Protein AF-A0A8T3A7R9-F1 (afdb_monomer)

Secondary structure (DSSP, 8-state):
--------------------PPPHHHHHHHHHHHHH--S-B-TT-HHHHHHHHHHHHHHTT-HHHHHS-SPPPPSEEE-TTS-EEE-HHHHHHHHHHHHHHHHHHTTB-TTTHHHHTT--SGGG-

Mean predicted aligned error: 11.5 Å

pLDDT: mean 77.42, std 15.59, range [36.81, 91.25]

Organism: Dendrobium nobile (NCBI:txid94219)

Structure (mmCIF, N/CA/C/O backbone):
data_AF-A0A8T3A7R9-F1
#
_entry.id   AF-A0A8T3A7R9-F1
#
loop_
_atom_site.group_PDB
_atom_site.id
_atom_site.type_symbol
_atom_site.label_atom_id
_atom_site.label_alt_id
_atom_site.label_comp_id
_atom_site.label_asym_id
_atom_site.label_entity_id
_atom_site.label_seq_id
_atom_site.pdbx_PDB_ins_code
_atom_site.Cartn_x
_atom_site.Cartn_y
_atom_site.Cartn_z
_atom_site.occupancy
_atom_site.B_iso_or_equiv
_atom_site.auth_seq_id
_atom_site.auth_comp_id
_atom_site.auth_asym_id
_atom_site.auth_atom_id
_atom_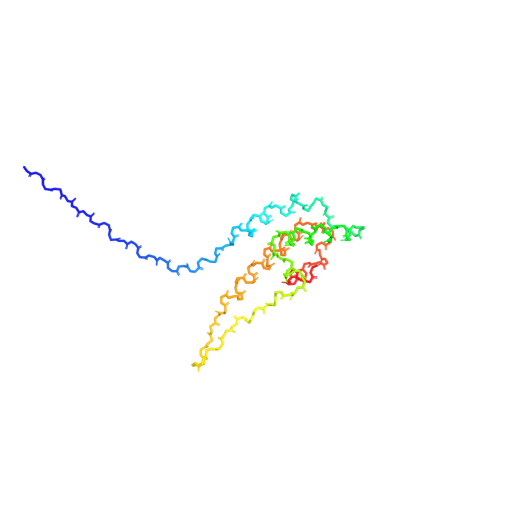site.pdbx_PDB_model_num
ATOM 1 N N . MET A 1 1 ? 40.798 52.167 -19.015 1.00 39.50 1 MET A N 1
ATOM 2 C CA . MET A 1 1 ? 40.038 51.074 -19.658 1.00 39.50 1 MET A CA 1
ATOM 3 C C . MET A 1 1 ? 40.257 49.827 -18.818 1.00 39.50 1 MET A C 1
ATOM 5 O O . MET A 1 1 ? 41.385 49.367 -18.748 1.00 39.50 1 MET A O 1
ATOM 9 N N . ALA A 1 2 ? 39.238 49.376 -18.085 1.00 36.81 2 ALA A N 1
ATOM 10 C CA . ALA A 1 2 ? 39.313 48.203 -17.214 1.00 36.81 2 ALA A CA 1
ATOM 11 C C . ALA A 1 2 ? 38.680 47.011 -17.944 1.00 36.81 2 ALA A C 1
ATOM 13 O O . ALA A 1 2 ? 37.518 47.089 -18.335 1.00 36.81 2 ALA A O 1
ATOM 14 N N . THR A 1 3 ? 39.443 45.946 -18.186 1.00 45.34 3 THR A N 1
ATOM 15 C CA . THR A 1 3 ? 38.950 44.722 -18.833 1.00 45.34 3 THR A CA 1
ATOM 16 C C . THR A 1 3 ? 38.518 43.722 -17.770 1.00 45.34 3 THR A C 1
ATOM 18 O O . THR A 1 3 ? 39.345 43.181 -17.037 1.00 45.34 3 THR A O 1
ATOM 21 N N . SER A 1 4 ? 37.207 43.511 -17.686 1.00 39.28 4 SER A N 1
ATOM 22 C CA . SER A 1 4 ? 36.545 42.561 -16.797 1.00 39.28 4 SER A CA 1
ATOM 23 C C . SER A 1 4 ? 36.919 41.114 -17.120 1.00 39.28 4 SER A C 1
ATOM 25 O O . SER A 1 4 ? 36.828 40.674 -18.266 1.00 39.28 4 SER A O 1
ATOM 27 N N . ALA A 1 5 ? 37.283 40.359 -16.084 1.00 46.47 5 ALA A N 1
ATOM 28 C CA . ALA A 1 5 ? 37.384 38.909 -16.131 1.00 46.47 5 ALA A CA 1
ATOM 29 C C . ALA A 1 5 ? 35.981 38.299 -16.292 1.00 46.47 5 ALA A C 1
ATOM 31 O O . ALA A 1 5 ? 35.099 38.540 -15.470 1.00 46.47 5 ALA A O 1
ATOM 32 N N . THR A 1 6 ? 35.775 37.509 -17.347 1.00 41.34 6 THR A N 1
ATOM 33 C CA . THR A 1 6 ? 34.588 36.657 -17.503 1.00 41.34 6 THR A CA 1
ATOM 34 C C . THR A 1 6 ? 35.009 35.226 -17.209 1.00 41.34 6 THR A C 1
ATOM 36 O O . THR A 1 6 ? 35.588 34.548 -18.052 1.00 41.34 6 THR A O 1
ATOM 39 N N . SER A 1 7 ? 34.766 34.781 -15.980 1.00 44.00 7 SER A N 1
ATOM 40 C CA . SER A 1 7 ? 34.822 33.371 -15.613 1.00 44.00 7 SER A CA 1
ATOM 41 C C . SER A 1 7 ? 33.490 32.719 -15.979 1.00 44.00 7 SER A C 1
ATOM 43 O O . SER A 1 7 ? 32.472 32.982 -15.338 1.00 44.00 7 SER A O 1
ATOM 45 N N . SER A 1 8 ? 33.488 31.875 -17.007 1.00 48.66 8 SER A N 1
ATOM 46 C CA . SER A 1 8 ? 32.372 30.974 -17.300 1.00 48.66 8 SER A CA 1
ATOM 47 C C . SER A 1 8 ? 32.295 29.889 -16.220 1.00 48.66 8 SER A C 1
ATOM 49 O O . SER A 1 8 ? 33.294 29.196 -16.017 1.00 48.66 8 SER A O 1
ATOM 51 N N . PRO A 1 9 ? 31.156 29.668 -15.542 1.00 46.88 9 PRO A N 1
ATOM 52 C CA . PRO A 1 9 ? 30.967 28.440 -14.794 1.00 46.88 9 PRO A CA 1
ATOM 53 C C . PRO A 1 9 ? 30.564 27.348 -15.788 1.00 46.88 9 PRO A C 1
ATOM 55 O O . PRO A 1 9 ? 29.468 27.360 -16.350 1.00 46.88 9 PRO A O 1
ATOM 58 N N . SER A 1 10 ? 31.485 26.421 -16.039 1.00 43.41 10 SER A N 1
ATOM 59 C CA . SER A 1 10 ? 31.209 25.171 -16.739 1.00 43.41 10 SER A CA 1
ATOM 60 C C . SER A 1 10 ? 30.057 24.457 -16.038 1.00 43.41 10 SER A C 1
ATOM 62 O O . SER A 1 10 ? 30.122 24.191 -14.837 1.00 43.41 10 SER A O 1
ATOM 64 N N . GLY A 1 11 ? 28.990 24.194 -16.794 1.00 44.22 11 GLY A N 1
ATOM 65 C CA . GLY A 1 11 ? 27.801 23.507 -16.316 1.00 44.22 11 GLY A CA 1
ATOM 66 C C . GLY A 1 11 ? 28.161 22.186 -15.647 1.00 44.22 11 GLY A C 1
ATOM 67 O O . GLY A 1 11 ? 28.821 21.333 -16.239 1.00 44.22 11 GLY A O 1
ATOM 68 N N . VAL A 1 12 ? 27.713 22.035 -14.404 1.00 43.47 12 VAL A N 1
ATOM 69 C CA . VAL A 1 12 ? 27.698 20.763 -13.689 1.00 43.47 12 VAL A CA 1
ATOM 70 C C . VAL A 1 12 ? 26.788 19.818 -14.471 1.00 43.47 12 VAL A C 1
ATOM 72 O O . VAL A 1 12 ? 25.563 19.958 -14.484 1.00 43.47 12 VAL A O 1
ATOM 75 N N . SER A 1 13 ? 27.403 18.884 -15.189 1.00 40.94 13 SER A N 1
ATOM 76 C CA . SER A 1 13 ? 26.710 17.798 -15.866 1.00 40.94 13 SER A CA 1
ATOM 77 C C . SER A 1 13 ? 26.113 16.858 -14.827 1.00 40.94 13 SER A C 1
ATOM 79 O O . SER A 1 13 ? 26.830 16.091 -14.198 1.00 40.94 13 SER A O 1
ATOM 81 N N . ARG A 1 14 ? 24.789 16.974 -14.675 1.00 43.28 14 ARG A N 1
ATOM 82 C CA . ARG A 1 14 ? 23.809 15.936 -14.316 1.00 43.28 14 ARG A CA 1
ATOM 83 C C . ARG A 1 14 ? 24.400 14.680 -13.666 1.00 43.28 14 ARG A C 1
ATOM 85 O O . ARG A 1 14 ? 24.752 13.724 -14.357 1.00 43.28 14 ARG A O 1
ATOM 92 N N . ASP A 1 15 ? 24.356 14.652 -12.338 1.00 38.94 15 ASP A N 1
ATOM 93 C CA . ASP A 1 15 ? 24.319 13.400 -11.592 1.00 38.94 15 ASP A CA 1
ATOM 94 C C . ASP A 1 15 ? 23.155 12.556 -12.111 1.00 38.94 15 ASP A C 1
ATOM 96 O O . ASP A 1 15 ? 21.982 12.910 -11.985 1.00 38.94 15 ASP A O 1
ATOM 100 N N . THR A 1 16 ? 23.487 11.418 -12.713 1.00 43.78 16 THR A N 1
ATOM 101 C CA . THR A 1 16 ? 22.522 10.376 -13.070 1.00 43.78 16 THR A CA 1
ATOM 102 C C . THR A 1 16 ? 22.291 9.511 -11.833 1.00 43.78 16 THR A C 1
ATOM 104 O O . THR A 1 16 ? 22.477 8.298 -11.854 1.00 43.78 16 THR A O 1
ATOM 107 N N . SER A 1 17 ? 21.927 10.142 -10.714 1.00 45.66 17 SER A N 1
ATOM 108 C CA . SER A 1 17 ? 21.322 9.407 -9.615 1.00 45.66 17 SER A CA 1
ATOM 109 C C . SER A 1 17 ? 19.939 9.026 -10.113 1.00 45.66 17 SER A C 1
ATOM 111 O O . SER A 1 17 ? 19.107 9.892 -10.384 1.00 45.66 17 SER A O 1
ATOM 113 N N . SER A 1 18 ? 19.704 7.731 -10.307 1.00 44.97 18 SER A N 1
ATOM 114 C CA . SER A 1 18 ? 18.346 7.206 -10.411 1.00 44.97 18 SER A CA 1
ATOM 115 C C . SER A 1 18 ? 17.694 7.398 -9.043 1.00 44.97 18 SER A C 1
ATOM 117 O O . SER A 1 18 ? 17.543 6.448 -8.280 1.00 44.97 18 SER A O 1
ATOM 119 N N . GLU A 1 19 ? 17.395 8.648 -8.681 1.00 52.25 19 GLU A N 1
ATOM 120 C CA . GLU A 1 19 ? 16.618 8.956 -7.499 1.00 52.25 19 GLU A CA 1
ATOM 121 C C . GLU A 1 19 ? 15.252 8.340 -7.742 1.00 52.25 19 GLU A C 1
ATOM 123 O O . GLU A 1 19 ? 14.439 8.825 -8.532 1.00 52.25 19 GLU A O 1
ATOM 128 N N . VAL A 1 20 ? 15.021 7.220 -7.067 1.00 55.00 20 VAL A N 1
ATOM 129 C CA . VAL A 1 20 ? 13.700 6.642 -6.903 1.00 55.00 20 VAL A CA 1
ATOM 130 C C . VAL A 1 20 ? 12.904 7.648 -6.071 1.00 55.00 20 VAL A C 1
ATOM 132 O O . VAL A 1 20 ? 12.831 7.577 -4.846 1.00 55.00 20 VAL A O 1
ATOM 135 N N . CYS A 1 21 ? 12.375 8.670 -6.738 1.00 69.38 21 CYS A N 1
ATOM 136 C CA . CYS A 1 21 ? 11.581 9.700 -6.102 1.00 69.38 21 CYS A CA 1
ATOM 137 C C . CYS A 1 21 ? 10.205 9.107 -5.812 1.00 69.38 21 CYS A C 1
ATOM 139 O O . CYS A 1 21 ? 9.471 8.729 -6.726 1.00 69.38 21 CYS A O 1
ATOM 141 N N . ILE A 1 22 ? 9.867 9.006 -4.525 1.00 75.00 22 ILE A N 1
ATOM 142 C CA . ILE A 1 22 ? 8.539 8.587 -4.072 1.00 75.00 22 ILE A CA 1
ATOM 143 C C . ILE A 1 22 ? 7.497 9.465 -4.793 1.00 75.00 22 ILE A C 1
ATOM 145 O O . ILE A 1 22 ? 7.562 10.696 -4.646 1.00 75.00 22 ILE A O 1
ATOM 149 N N . PRO A 1 23 ? 6.537 8.876 -5.534 1.00 78.62 23 PRO A N 1
ATOM 150 C CA . PRO A 1 23 ? 5.535 9.634 -6.271 1.00 78.62 23 PRO A CA 1
ATOM 151 C C . PRO A 1 23 ? 4.799 10.634 -5.363 1.00 78.62 23 PRO A C 1
ATOM 153 O O . PRO A 1 23 ? 4.420 10.269 -4.244 1.00 78.62 23 PRO A O 1
ATOM 156 N N . PRO A 1 24 ? 4.552 11.883 -5.803 1.00 80.25 24 PRO A N 1
ATOM 157 C CA . PRO A 1 24 ? 3.832 12.879 -5.005 1.00 80.25 24 PRO A CA 1
ATOM 158 C C . PRO A 1 24 ? 2.472 12.380 -4.494 1.00 80.25 24 PRO A C 1
ATOM 160 O O . PRO A 1 24 ? 2.096 12.651 -3.355 1.00 80.25 24 PRO A O 1
ATOM 163 N N . GLN A 1 25 ? 1.774 11.586 -5.308 1.00 81.62 25 GLN A N 1
ATOM 164 C CA . GLN A 1 25 ? 0.496 10.959 -4.976 1.00 81.62 25 GLN A CA 1
ATOM 165 C C . GLN A 1 25 ? 0.633 9.968 -3.815 1.00 81.62 25 GLN A C 1
ATOM 167 O O . GLN A 1 25 ? -0.222 9.922 -2.935 1.00 81.62 25 GLN A O 1
ATOM 172 N N . LEU A 1 26 ? 1.725 9.201 -3.775 1.00 84.62 26 LEU A N 1
ATOM 173 C CA . LEU A 1 26 ? 2.005 8.256 -2.696 1.00 84.62 26 LEU A CA 1
ATOM 174 C C . LEU A 1 26 ? 2.354 8.989 -1.397 1.00 84.62 26 LEU A C 1
ATOM 176 O O . LEU A 1 26 ? 1.858 8.625 -0.334 1.00 84.62 26 LEU A O 1
ATOM 180 N N . LYS A 1 27 ? 3.132 10.077 -1.475 1.00 84.31 27 LYS A N 1
ATOM 181 C CA . LYS A 1 27 ? 3.410 10.934 -0.307 1.00 84.31 27 LYS A CA 1
ATOM 182 C C . LYS A 1 27 ? 2.125 11.519 0.279 1.00 84.31 27 LYS A C 1
ATOM 184 O O . LYS A 1 27 ? 1.931 11.464 1.491 1.00 84.31 27 LYS A O 1
ATOM 189 N N . PHE A 1 28 ? 1.246 12.046 -0.575 1.00 84.38 28 PHE A N 1
ATOM 190 C CA . PHE A 1 28 ? -0.050 12.571 -0.148 1.00 84.38 28 PHE A CA 1
ATOM 191 C C . PHE A 1 28 ? -0.907 11.479 0.497 1.00 84.38 28 PHE A C 1
ATOM 193 O O . PHE A 1 28 ? -1.443 11.686 1.584 1.00 84.38 28 PHE A O 1
ATOM 200 N N . PHE A 1 29 ? -0.988 10.305 -0.129 1.00 85.88 29 PHE A N 1
ATOM 201 C CA . PHE A 1 29 ? -1.710 9.162 0.415 1.00 85.88 29 PHE A CA 1
ATOM 202 C C . PHE A 1 29 ? -1.214 8.789 1.818 1.00 85.88 29 PHE A C 1
ATOM 204 O O . PHE A 1 29 ? -2.010 8.727 2.751 1.00 85.88 29 PHE A O 1
ATOM 211 N N . MET A 1 30 ? 0.099 8.622 2.004 1.00 84.81 30 MET A N 1
ATOM 212 C CA . MET A 1 30 ? 0.675 8.273 3.307 1.00 84.81 30 MET A CA 1
ATOM 213 C C . MET A 1 30 ? 0.405 9.326 4.384 1.00 84.81 30 MET A C 1
ATOM 215 O O . MET A 1 30 ? 0.155 8.975 5.534 1.00 84.81 30 MET A O 1
ATOM 219 N N . ALA A 1 31 ? 0.446 10.613 4.030 1.00 83.31 31 ALA A N 1
ATOM 220 C CA . ALA A 1 31 ? 0.152 11.692 4.971 1.00 83.31 31 ALA A CA 1
ATOM 221 C C . ALA A 1 31 ? -1.327 11.708 5.396 1.00 83.31 31 ALA A C 1
ATOM 223 O O . ALA A 1 31 ? -1.638 12.055 6.534 1.00 83.31 31 ALA A O 1
ATOM 224 N N . ASN A 1 32 ? -2.231 11.307 4.497 1.00 82.69 32 ASN A N 1
ATOM 225 C CA . ASN A 1 32 ? -3.675 11.363 4.717 1.00 82.69 32 ASN A CA 1
ATOM 226 C C . ASN A 1 32 ? -4.293 10.027 5.149 1.00 82.69 32 ASN A C 1
ATOM 228 O O . ASN A 1 32 ? -5.441 10.002 5.577 1.00 82.69 32 ASN A O 1
ATOM 232 N N . VAL A 1 33 ? -3.570 8.906 5.098 1.00 84.12 33 VAL A N 1
ATOM 233 C CA . VAL A 1 33 ? -4.138 7.597 5.464 1.00 84.12 33 VAL A CA 1
ATOM 234 C C . VAL A 1 33 ? -4.675 7.588 6.897 1.00 84.12 33 VAL A C 1
ATO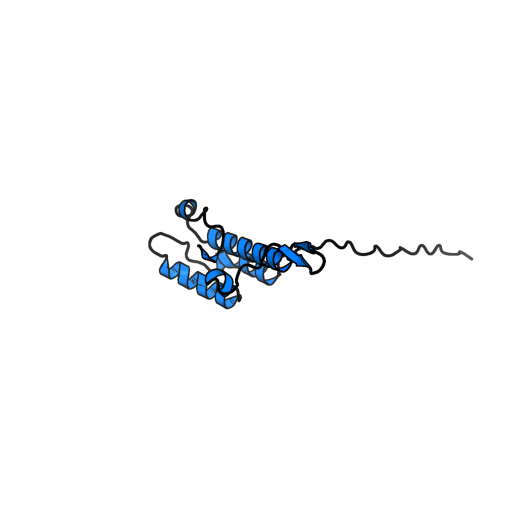M 236 O O . VAL A 1 33 ? -5.781 7.118 7.136 1.00 84.12 33 VAL A O 1
ATOM 239 N N . LYS A 1 34 ? -3.944 8.194 7.841 1.00 75.38 34 LYS A N 1
ATOM 240 C CA . LYS A 1 34 ? -4.342 8.277 9.254 1.00 75.38 34 LYS A CA 1
ATOM 241 C C . LYS A 1 34 ? -5.495 9.245 9.501 1.00 75.38 34 LYS A C 1
ATOM 243 O O . LYS A 1 34 ? -6.193 9.105 10.496 1.00 75.38 34 LYS A O 1
ATOM 248 N N . THR A 1 35 ? -5.664 10.248 8.643 1.00 81.38 35 THR A N 1
ATOM 249 C CA . THR A 1 35 ? -6.764 11.213 8.766 1.00 81.38 35 THR A CA 1
ATOM 250 C C . THR A 1 35 ? -8.041 10.680 8.120 1.00 81.38 35 THR A C 1
ATOM 252 O O . THR A 1 35 ? -9.131 10.966 8.605 1.00 81.38 35 THR A O 1
ATOM 255 N N . MET A 1 36 ? -7.910 9.878 7.060 1.00 80.12 36 MET A N 1
ATOM 256 C CA . MET A 1 36 ? -9.026 9.313 6.299 1.00 80.12 36 MET A CA 1
ATOM 257 C C . MET A 1 36 ? -9.539 7.993 6.885 1.00 80.12 36 MET A C 1
ATOM 259 O O . MET A 1 36 ? -10.747 7.760 6.902 1.00 80.12 36 MET A O 1
ATOM 263 N N . VAL A 1 37 ? -8.647 7.136 7.392 1.00 81.12 37 VAL A N 1
ATOM 264 C CA . VAL A 1 37 ? -9.014 5.917 8.126 1.00 81.12 37 VAL A CA 1
ATOM 265 C C . VAL A 1 37 ? -9.151 6.276 9.602 1.00 81.12 37 VAL A C 1
ATOM 267 O O . VAL A 1 37 ? -8.219 6.150 10.392 1.00 81.12 37 VAL A O 1
ATOM 270 N N . THR A 1 38 ? -10.329 6.782 9.966 1.00 75.88 38 THR A N 1
ATOM 271 C CA . THR A 1 38 ? -10.641 7.215 11.338 1.00 75.88 38 THR A CA 1
ATOM 272 C C . THR A 1 38 ? -10.889 6.044 12.288 1.00 75.88 38 THR A C 1
ATOM 274 O O . THR A 1 38 ? -10.852 6.210 13.507 1.00 75.88 38 THR A O 1
ATOM 277 N N . VAL A 1 39 ? -11.138 4.852 11.740 1.00 76.25 39 VAL A N 1
ATOM 278 C CA . VAL A 1 39 ? -11.361 3.623 12.499 1.00 76.25 39 VAL A CA 1
ATOM 279 C C . VAL A 1 39 ? -10.055 2.846 12.571 1.00 76.25 39 VAL A C 1
ATOM 281 O O . VAL A 1 39 ? -9.580 2.337 11.564 1.00 76.25 39 VAL A O 1
ATOM 284 N N . GLN A 1 40 ? -9.484 2.711 13.765 1.00 82.62 40 GLN A N 1
ATOM 285 C CA . GLN A 1 40 ? -8.355 1.807 13.977 1.00 82.62 40 GLN A CA 1
ATOM 286 C C . GLN A 1 40 ? -8.842 0.351 13.964 1.00 82.62 40 GLN A C 1
ATOM 288 O O . GLN A 1 40 ? -9.855 0.052 14.602 1.00 82.62 40 GLN A O 1
ATOM 293 N N . LEU A 1 41 ? -8.138 -0.555 13.275 1.00 80.56 41 LEU A N 1
ATOM 294 C CA . LEU A 1 41 ? -8.506 -1.974 13.250 1.00 80.56 41 LEU A CA 1
ATOM 295 C C . LEU A 1 41 ? -8.449 -2.560 14.662 1.00 80.56 41 LEU A C 1
ATOM 297 O O . LEU A 1 41 ? -7.407 -2.539 15.311 1.00 80.56 41 LEU A O 1
ATOM 301 N N . THR A 1 42 ? -9.565 -3.129 15.094 1.00 79.12 42 THR A N 1
ATOM 302 C CA . THR A 1 42 ? -9.723 -3.965 16.279 1.00 79.12 42 THR A CA 1
ATOM 303 C C . THR A 1 42 ? -10.402 -5.273 15.870 1.00 79.12 42 THR A C 1
ATOM 305 O O . THR A 1 42 ? -10.953 -5.406 14.776 1.00 79.12 42 THR A O 1
ATOM 308 N N . LYS A 1 43 ? -10.388 -6.263 16.764 1.00 77.94 43 LYS A N 1
ATOM 309 C CA . LYS A 1 43 ? -10.993 -7.584 16.524 1.00 77.94 43 LYS A CA 1
ATOM 310 C C . LYS A 1 43 ? -12.489 -7.529 16.162 1.00 77.94 43 LYS A C 1
ATOM 312 O O . LYS A 1 43 ? -12.976 -8.425 15.483 1.00 77.94 43 LYS A O 1
ATOM 317 N N . ASP A 1 44 ? -13.192 -6.474 16.575 1.00 84.69 44 ASP A N 1
ATOM 318 C CA . ASP A 1 44 ? -14.649 -6.360 16.452 1.00 84.69 44 ASP A CA 1
ATOM 319 C C . ASP A 1 44 ? -15.088 -5.492 15.255 1.00 84.69 44 ASP A C 1
ATOM 321 O O . ASP A 1 44 ? -16.272 -5.443 14.930 1.00 84.69 44 ASP A O 1
ATOM 325 N N . ASN A 1 45 ? -14.161 -4.795 14.580 1.00 85.62 45 ASN A N 1
ATOM 326 C CA . ASN A 1 45 ? -14.498 -3.792 13.558 1.00 85.62 45 ASN A CA 1
ATOM 327 C C . ASN A 1 45 ? -13.856 -4.033 12.179 1.00 85.62 45 ASN A C 1
ATOM 329 O O . ASN A 1 45 ? -13.888 -3.144 11.325 1.00 85.62 45 ASN A O 1
ATOM 333 N N . HIS A 1 46 ? -13.329 -5.238 11.939 1.00 83.62 46 HIS A N 1
ATOM 334 C CA . HIS A 1 46 ? -12.601 -5.585 10.715 1.00 83.62 46 HIS A CA 1
ATOM 335 C C . HIS A 1 46 ? -13.349 -5.224 9.421 1.0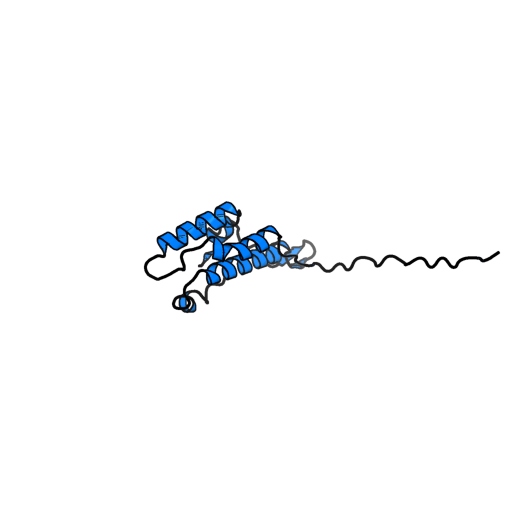0 83.62 46 HIS A C 1
ATOM 337 O O . HIS A 1 46 ? -12.755 -4.654 8.511 1.00 83.62 46 HIS A O 1
ATOM 343 N N . LEU A 1 47 ? -14.660 -5.478 9.337 1.00 86.25 47 LEU A N 1
ATOM 344 C CA . LEU A 1 47 ? -15.446 -5.163 8.135 1.00 86.25 47 LEU A CA 1
ATOM 345 C C . LEU A 1 47 ? -15.546 -3.654 7.863 1.00 86.25 47 LEU A C 1
ATOM 347 O O . LEU A 1 47 ? -15.478 -3.224 6.711 1.00 86.25 47 LEU A O 1
ATOM 351 N N . ILE A 1 48 ? -15.692 -2.849 8.918 1.00 87.56 48 ILE A N 1
ATOM 352 C CA . ILE A 1 48 ? -15.794 -1.389 8.809 1.00 87.56 48 ILE A CA 1
ATOM 353 C C . ILE A 1 48 ? -14.436 -0.815 8.409 1.00 87.56 48 ILE A C 1
ATOM 355 O O . ILE A 1 48 ? -14.358 -0.037 7.458 1.00 87.56 48 ILE A O 1
ATOM 359 N N . TRP A 1 49 ? -13.372 -1.252 9.088 1.00 89.94 49 TRP A N 1
ATOM 360 C CA . TRP A 1 49 ? -11.997 -0.875 8.770 1.00 89.94 49 TRP A CA 1
ATOM 361 C C . TRP A 1 49 ? -11.641 -1.222 7.319 1.00 89.94 49 TRP A C 1
ATOM 363 O O . TRP A 1 49 ? -11.220 -0.349 6.561 1.00 89.94 49 TRP A O 1
ATOM 373 N N . LYS A 1 50 ? -11.920 -2.459 6.889 1.00 86.06 50 LYS A N 1
ATOM 374 C CA . LYS A 1 50 ? -11.646 -2.923 5.523 1.00 86.06 50 LYS A CA 1
ATOM 375 C C . LYS A 1 50 ? -12.407 -2.110 4.475 1.00 86.06 50 LYS A C 1
ATOM 377 O O . LYS A 1 50 ? -11.846 -1.776 3.437 1.00 86.06 50 LYS A O 1
ATOM 382 N N . SER A 1 51 ? -13.663 -1.750 4.745 1.00 88.12 51 SER A N 1
ATOM 383 C CA . SER A 1 51 ? -14.466 -0.912 3.843 1.00 88.12 51 SER A CA 1
ATOM 384 C C . SER A 1 51 ? -13.888 0.501 3.689 1.00 88.12 51 SER A C 1
ATOM 386 O O . SER A 1 51 ? -13.814 1.014 2.571 1.00 88.12 51 SER A O 1
ATOM 388 N N . GLN A 1 52 ? -13.434 1.126 4.783 1.00 88.94 52 GLN A N 1
ATOM 389 C CA . GLN A 1 52 ? -12.770 2.434 4.723 1.00 88.94 52 GLN A CA 1
ATOM 390 C C . GLN A 1 52 ? -11.447 2.361 3.958 1.00 88.94 52 GLN A C 1
ATOM 392 O O . GLN A 1 52 ? -11.188 3.207 3.100 1.00 88.94 52 GLN A O 1
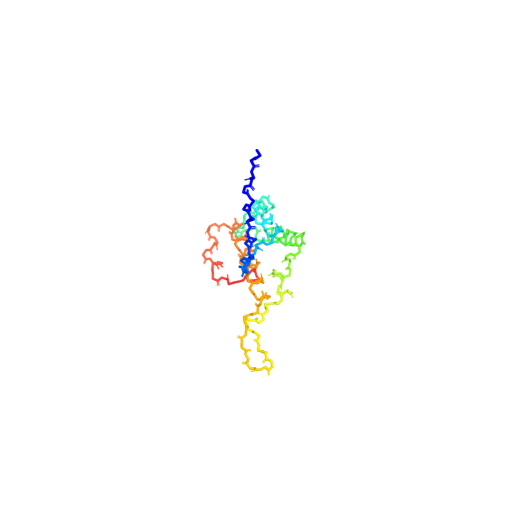ATOM 397 N N . LEU A 1 53 ? -10.649 1.325 4.225 1.00 87.50 53 LEU A N 1
ATOM 398 C CA . LEU A 1 53 ? -9.378 1.102 3.551 1.00 87.50 53 LEU A CA 1
ATOM 399 C C . LEU A 1 53 ? -9.577 0.917 2.043 1.00 87.50 53 LEU A C 1
ATOM 401 O O . LEU A 1 53 ? -8.969 1.632 1.251 1.00 87.50 53 LEU A O 1
ATOM 405 N N . LEU A 1 54 ? -10.500 0.041 1.638 1.00 88.19 54 LEU A N 1
ATOM 406 C CA . LEU A 1 54 ? -10.786 -0.216 0.229 1.00 88.19 54 LEU A CA 1
ATOM 407 C C . LEU A 1 54 ? -11.228 1.059 -0.502 1.00 88.19 54 LEU A C 1
ATOM 409 O O . LEU A 1 54 ? -10.704 1.367 -1.571 1.00 88.19 54 LEU A O 1
ATOM 413 N N . LYS A 1 55 ? -12.136 1.848 0.091 1.00 88.44 55 LYS A N 1
ATOM 414 C CA . LYS A 1 55 ? -12.586 3.127 -0.490 1.00 88.44 55 LYS A CA 1
ATOM 415 C C . LYS A 1 55 ? -11.434 4.111 -0.671 1.00 88.44 55 LYS A C 1
ATOM 417 O O . LYS A 1 55 ? -11.344 4.754 -1.715 1.00 88.44 55 LYS A O 1
ATOM 422 N N . LEU A 1 56 ? -10.552 4.216 0.322 1.00 88.50 56 LEU A N 1
ATOM 423 C CA . LEU A 1 56 ? -9.400 5.110 0.267 1.00 88.50 56 LEU A CA 1
ATOM 424 C C . LEU A 1 56 ? -8.397 4.685 -0.816 1.00 88.50 56 LEU A C 1
ATOM 426 O O . LEU A 1 56 ? -7.916 5.530 -1.570 1.00 88.50 56 LEU A O 1
ATOM 430 N N . PHE A 1 57 ? -8.103 3.389 -0.922 1.00 89.69 57 PHE A N 1
ATOM 431 C CA . PHE A 1 57 ? -7.207 2.852 -1.949 1.00 89.69 57 PHE A CA 1
ATOM 432 C C . PHE A 1 57 ? -7.790 3.013 -3.354 1.00 89.69 57 PHE A C 1
ATOM 434 O O . PHE A 1 57 ? -7.079 3.451 -4.257 1.00 89.69 57 PHE A O 1
ATOM 441 N N . THR A 1 58 ? -9.087 2.748 -3.523 1.00 89.75 58 THR A N 1
ATOM 442 C CA . THR A 1 58 ? -9.807 2.948 -4.792 1.00 89.75 58 THR A CA 1
ATOM 443 C C . THR A 1 58 ? -9.741 4.412 -5.229 1.00 89.75 58 THR A C 1
ATOM 445 O O . THR A 1 58 ? -9.375 4.706 -6.362 1.00 89.75 58 THR A O 1
ATOM 448 N N . ALA A 1 59 ? -9.989 5.355 -4.310 1.00 88.25 59 ALA A N 1
ATOM 449 C CA . ALA A 1 59 ? -9.930 6.790 -4.598 1.00 88.25 59 ALA A CA 1
ATOM 450 C C . ALA A 1 59 ? -8.535 7.282 -5.037 1.00 88.25 59 ALA A C 1
ATOM 452 O O . ALA A 1 59 ? -8.428 8.326 -5.677 1.00 88.25 59 ALA A O 1
ATOM 453 N N . ASN A 1 60 ? -7.474 6.539 -4.704 1.00 87.19 60 ASN A N 1
ATOM 454 C CA . ASN A 1 60 ? -6.088 6.875 -5.034 1.00 87.19 60 ASN A CA 1
ATOM 455 C C . ASN A 1 60 ? -5.469 5.949 -6.100 1.00 87.19 60 ASN A C 1
ATOM 457 O O . ASN A 1 60 ? -4.267 6.030 -6.335 1.00 87.19 60 ASN A O 1
ATOM 461 N N . ASN A 1 61 ? -6.268 5.098 -6.761 1.00 88.25 61 ASN A N 1
ATOM 462 C CA . ASN A 1 61 ? -5.815 4.105 -7.749 1.00 88.25 61 ASN A CA 1
ATOM 463 C C . ASN A 1 61 ? -4.786 3.085 -7.217 1.00 88.25 61 ASN A C 1
ATOM 465 O O . ASN A 1 61 ? -3.964 2.571 -7.973 1.00 88.25 61 ASN A O 1
ATOM 469 N N . TYR A 1 62 ? -4.837 2.761 -5.924 1.00 89.50 62 TYR A N 1
ATOM 470 C CA . TYR A 1 62 ? -3.986 1.735 -5.309 1.00 89.50 62 TYR A CA 1
ATOM 471 C C . TYR A 1 62 ? -4.723 0.423 -5.018 1.00 89.50 62 TYR A C 1
ATOM 473 O O . TYR A 1 62 ? -4.107 -0.514 -4.520 1.00 89.50 62 TYR A O 1
ATOM 481 N N . GLU A 1 63 ? -6.019 0.321 -5.335 1.00 88.06 63 GLU A N 1
ATOM 482 C CA . GLU A 1 63 ? -6.831 -0.887 -5.102 1.00 88.06 63 GLU A CA 1
ATOM 483 C C . GLU A 1 63 ? -6.177 -2.158 -5.660 1.00 88.06 63 GLU A C 1
ATOM 485 O O . GLU A 1 63 ? -6.144 -3.174 -4.973 1.00 88.06 63 GLU A O 1
ATOM 490 N N . GLY A 1 64 ? -5.552 -2.077 -6.837 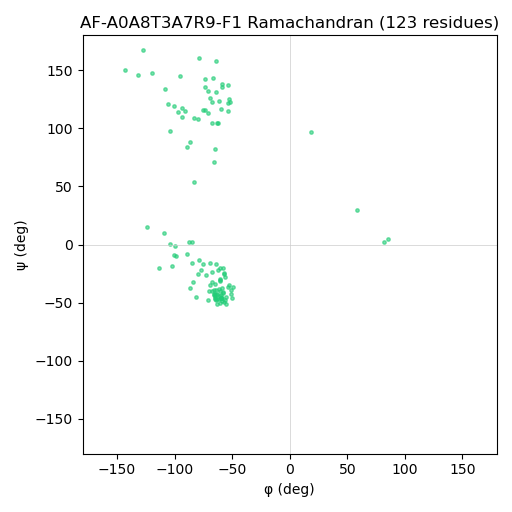1.00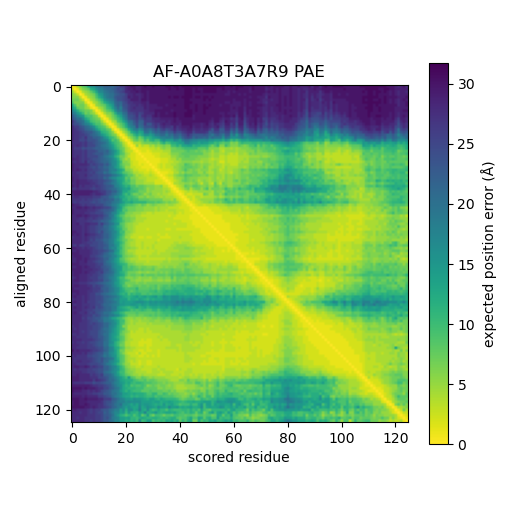 85.62 64 GLY A N 1
ATOM 491 C CA . GLY A 1 64 ? -4.869 -3.213 -7.458 1.00 85.62 64 GLY A CA 1
ATOM 492 C C . GLY A 1 64 ? -3.705 -3.803 -6.644 1.00 85.62 64 GLY A C 1
ATOM 493 O O . GLY A 1 64 ? -3.347 -4.959 -6.854 1.00 85.62 64 GLY A O 1
ATOM 494 N N . TYR A 1 65 ? -3.132 -3.049 -5.696 1.00 86.69 65 TYR A N 1
ATOM 495 C CA . TYR A 1 65 ? -2.136 -3.559 -4.741 1.00 86.69 65 TYR A CA 1
ATOM 496 C C . TYR A 1 65 ? -2.776 -4.340 -3.582 1.00 86.69 65 TYR A C 1
ATOM 498 O O . TYR A 1 65 ? -2.122 -5.200 -2.998 1.00 86.69 65 TYR A O 1
ATOM 506 N N . LEU A 1 66 ? -4.043 -4.058 -3.251 1.00 84.44 66 LEU A N 1
ATOM 5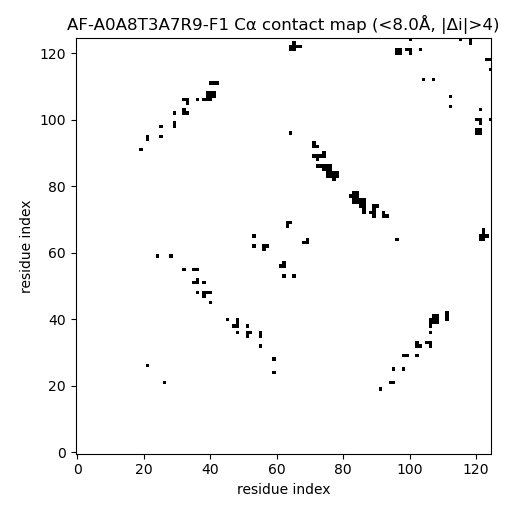07 C CA . LEU A 1 66 ? -4.819 -4.821 -2.267 1.00 84.44 66 LEU A CA 1
ATOM 508 C C . LEU A 1 66 ? -5.406 -6.088 -2.889 1.00 84.44 66 LEU A C 1
ATOM 510 O O . LEU A 1 66 ? -5.339 -7.156 -2.291 1.00 84.44 66 LEU A O 1
ATOM 514 N N . THR A 1 67 ? -5.991 -5.987 -4.084 1.00 83.44 67 THR A N 1
ATOM 515 C CA . THR A 1 67 ? -6.649 -7.121 -4.756 1.00 83.44 67 THR A CA 1
ATOM 516 C C . THR A 1 67 ? -5.657 -8.093 -5.386 1.00 83.44 67 THR A C 1
ATOM 518 O O . THR A 1 67 ? -5.992 -9.258 -5.581 1.00 83.44 67 THR A O 1
ATOM 521 N N . GLY A 1 68 ? -4.430 -7.639 -5.659 1.00 81.88 68 GLY A N 1
ATOM 522 C CA . GLY A 1 68 ? -3.416 -8.414 -6.372 1.00 81.88 68 GLY A CA 1
ATOM 523 C C . GLY A 1 68 ? -3.529 -8.307 -7.896 1.00 81.88 68 GLY A C 1
ATOM 524 O O . GLY A 1 68 ? -2.748 -8.945 -8.600 1.00 81.88 68 GLY A O 1
ATOM 525 N N . ASP A 1 69 ? -4.444 -7.476 -8.415 1.00 86.44 69 ASP A N 1
ATOM 526 C CA . ASP A 1 69 ? -4.579 -7.224 -9.857 1.00 86.44 69 ASP A CA 1
ATOM 527 C C . ASP A 1 69 ? -3.297 -6.619 -10.451 1.00 86.44 69 ASP A C 1
ATOM 529 O O . ASP A 1 69 ? -2.939 -6.884 -11.601 1.00 86.44 69 ASP A O 1
ATOM 533 N N . ILE A 1 70 ? -2.558 -5.832 -9.659 1.00 85.50 70 ILE A N 1
ATOM 534 C CA . ILE A 1 70 ? -1.234 -5.334 -10.039 1.00 85.50 70 ILE A CA 1
ATOM 535 C C . ILE A 1 70 ? -0.197 -6.385 -9.646 1.00 85.50 70 ILE A C 1
ATOM 537 O O . ILE A 1 70 ? 0.391 -6.348 -8.561 1.00 85.50 70 ILE A O 1
ATOM 541 N N . ALA A 1 71 ? 0.045 -7.316 -10.568 1.00 84.12 71 ALA A N 1
ATOM 542 C CA . ALA A 1 71 ? 1.010 -8.387 -10.380 1.00 84.12 71 ALA A CA 1
ATOM 543 C C . ALA A 1 71 ? 2.429 -7.854 -10.117 1.00 84.12 71 ALA A C 1
ATOM 545 O O . ALA A 1 71 ? 2.913 -6.934 -10.782 1.00 84.12 71 ALA A O 1
ATOM 546 N N . LYS A 1 72 ? 3.118 -8.495 -9.168 1.00 87.69 72 LYS A N 1
ATOM 547 C CA . LYS A 1 72 ? 4.525 -8.238 -8.844 1.00 87.69 72 LYS A CA 1
ATOM 548 C C . LYS A 1 72 ? 5.405 -8.497 -10.079 1.00 87.69 72 LYS A C 1
ATOM 550 O O . LYS A 1 72 ? 5.478 -9.645 -10.526 1.00 87.69 72 LYS A O 1
ATOM 555 N N . PRO A 1 73 ? 6.102 -7.481 -10.622 1.00 89.25 73 PRO A N 1
ATOM 556 C CA . PRO A 1 73 ? 6.962 -7.669 -11.784 1.00 89.25 73 PRO A CA 1
ATOM 557 C C . PRO A 1 73 ? 8.136 -8.617 -11.483 1.00 89.25 73 PRO A C 1
ATOM 559 O O . PRO A 1 73 ? 8.545 -8.750 -10.325 1.00 89.25 73 PRO A O 1
ATOM 562 N N . PRO A 1 74 ? 8.749 -9.240 -12.502 1.00 90.00 74 PRO A N 1
ATOM 563 C CA . PRO A 1 74 ? 9.985 -9.995 -12.322 1.00 90.00 74 PRO A CA 1
ATOM 564 C C . PRO A 1 74 ? 11.092 -9.099 -11.758 1.00 90.00 74 PRO A C 1
ATOM 566 O O . PRO A 1 74 ? 11.286 -7.990 -12.251 1.00 90.00 74 PRO A O 1
ATOM 569 N N . LYS A 1 75 ? 11.839 -9.589 -10.758 1.00 88.25 75 LYS A N 1
ATOM 570 C CA . LYS A 1 75 ? 12.967 -8.865 -10.130 1.00 88.25 75 LYS A CA 1
ATOM 571 C C . LYS A 1 75 ? 14.063 -8.498 -11.128 1.00 88.25 75 LYS A C 1
ATOM 573 O O . LYS A 1 75 ? 14.688 -7.446 -11.021 1.00 88.25 75 LYS A O 1
ATOM 578 N N . GLN A 1 76 ? 14.310 -9.398 -12.068 1.00 91.25 76 GLN A N 1
ATOM 579 C CA . GLN A 1 76 ? 15.384 -9.305 -13.038 1.00 91.25 76 GLN A CA 1
ATOM 580 C C . GLN A 1 76 ? 14.831 -9.587 -14.432 1.00 91.25 76 GLN A C 1
ATOM 582 O O . GLN A 1 76 ? 13.913 -10.393 -14.588 1.00 91.25 76 GLN A O 1
ATOM 587 N N . LEU A 1 77 ? 15.393 -8.911 -15.426 1.00 89.00 77 LEU A N 1
ATOM 588 C CA . LEU A 1 77 ? 15.133 -9.135 -16.839 1.00 89.00 77 LEU A CA 1
ATOM 589 C C . LEU A 1 77 ? 16.367 -9.792 -17.453 1.00 89.00 77 LEU A C 1
ATOM 591 O O . LEU A 1 77 ? 17.494 -9.354 -17.206 1.00 89.00 77 LEU A O 1
ATOM 595 N N . LEU A 1 78 ? 16.137 -10.843 -18.238 1.00 90.56 78 LEU A N 1
ATOM 596 C CA . LEU A 1 78 ? 17.162 -11.475 -19.058 1.00 90.56 78 LEU A CA 1
ATOM 597 C C . LEU A 1 78 ? 17.111 -10.849 -20.451 1.00 90.56 78 LEU A C 1
ATOM 599 O O . LEU A 1 78 ? 16.097 -10.945 -21.143 1.00 90.56 78 LEU A O 1
ATOM 603 N N . SER A 1 79 ? 18.197 -10.200 -20.842 1.00 85.81 79 SER A N 1
ATOM 604 C CA . SER A 1 79 ? 18.364 -9.643 -22.180 1.00 85.81 79 SER A CA 1
ATOM 605 C C . SER A 1 79 ? 18.747 -10.735 -23.183 1.00 85.81 79 SER A C 1
ATOM 607 O O . SER A 1 79 ? 19.252 -11.799 -22.819 1.00 85.81 79 SER A O 1
ATOM 609 N N . SER A 1 80 ? 18.537 -10.472 -24.474 1.00 85.94 80 SER A N 1
ATOM 610 C CA . SER A 1 80 ? 18.854 -11.416 -25.558 1.00 85.94 80 SER A CA 1
ATOM 611 C C . SER A 1 80 ? 20.348 -11.738 -25.697 1.00 85.94 80 SER A C 1
ATOM 613 O O . SER A 1 80 ? 20.702 -12.723 -26.335 1.00 85.94 80 SER A O 1
ATOM 615 N N . ASP A 1 81 ? 21.218 -10.924 -25.102 1.00 86.44 81 ASP A N 1
ATOM 616 C CA . ASP A 1 81 ? 22.668 -11.127 -25.014 1.00 86.44 81 ASP A CA 1
ATOM 617 C C . ASP A 1 81 ? 23.094 -11.971 -23.793 1.00 86.44 81 ASP A C 1
ATOM 619 O O . ASP A 1 81 ? 24.285 -12.185 -23.574 1.00 86.44 81 ASP A O 1
ATOM 623 N N . GLY A 1 82 ? 22.137 -12.454 -22.991 1.00 85.50 82 GLY A N 1
ATOM 624 C CA . GLY A 1 82 ? 22.384 -13.208 -21.761 1.00 85.50 82 GLY A CA 1
ATOM 625 C C . GLY A 1 82 ? 22.696 -12.339 -20.539 1.00 85.50 82 GLY A C 1
ATOM 626 O O . GLY A 1 82 ? 22.935 -12.882 -19.460 1.00 85.50 82 GLY A O 1
ATOM 627 N N . SER A 1 83 ? 22.680 -11.006 -20.667 1.00 87.88 83 SER A N 1
ATOM 628 C CA . SER A 1 83 ? 22.870 -10.108 -19.528 1.00 87.88 83 SER A CA 1
ATOM 629 C C . SER A 1 83 ? 21.635 -10.082 -18.621 1.00 87.88 83 SER A C 1
ATOM 631 O O . SER A 1 83 ? 20.490 -10.128 -19.077 1.00 87.88 83 SER A O 1
ATOM 633 N N . VAL A 1 84 ? 21.870 -10.012 -17.308 1.00 90.44 84 VAL A N 1
ATOM 634 C CA . VAL A 1 84 ? 20.819 -9.911 -16.289 1.00 90.44 84 VAL A CA 1
ATOM 635 C C . VAL A 1 84 ? 20.794 -8.487 -15.758 1.00 90.44 84 VAL A C 1
ATOM 637 O O . VAL A 1 84 ? 21.782 -8.005 -15.206 1.00 90.44 84 VAL A O 1
ATOM 640 N N . THR A 1 85 ? 19.655 -7.816 -15.896 1.00 88.50 85 THR A N 1
ATOM 641 C CA . THR A 1 85 ? 19.456 -6.447 -15.404 1.00 88.50 85 THR A CA 1
ATOM 642 C C . THR A 1 85 ? 18.329 -6.400 -14.381 1.00 88.50 85 THR A C 1
ATOM 644 O O . THR A 1 85 ? 17.388 -7.191 -14.433 1.00 88.50 85 THR A O 1
ATOM 647 N N . VAL A 1 86 ? 18.422 -5.497 -13.402 1.00 88.12 86 VAL A N 1
ATOM 648 C CA . VAL A 1 86 ? 17.338 -5.288 -12.431 1.00 88.12 86 VAL A CA 1
ATOM 649 C C . VAL A 1 86 ? 16.173 -4.613 -13.139 1.00 88.12 86 VAL A C 1
ATOM 651 O O . VAL A 1 86 ? 16.359 -3.617 -13.833 1.00 88.12 86 VAL A O 1
ATOM 654 N N . ASN A 1 87 ? 14.965 -5.136 -12.943 1.00 88.31 87 ASN A N 1
ATOM 655 C CA . ASN A 1 87 ? 13.776 -4.542 -13.529 1.00 88.31 87 ASN A CA 1
ATOM 656 C C . ASN A 1 87 ? 13.413 -3.242 -12.782 1.00 88.31 87 ASN A C 1
ATOM 658 O O . ASN A 1 87 ? 13.033 -3.314 -11.610 1.00 88.31 87 ASN A O 1
ATOM 662 N N . PRO A 1 88 ? 13.455 -2.059 -13.418 1.00 86.06 88 PRO A N 1
ATOM 663 C CA . PRO A 1 88 ? 13.054 -0.819 -12.754 1.00 86.06 88 PRO A CA 1
ATOM 664 C C . PRO A 1 88 ? 11.584 -0.849 -12.307 1.00 86.06 88 PRO A C 1
ATOM 666 O O . PRO A 1 88 ? 11.256 -0.296 -11.258 1.00 86.06 88 PRO A O 1
ATOM 669 N N . LEU A 1 89 ? 10.712 -1.565 -13.031 1.00 87.00 89 LEU A N 1
ATOM 670 C CA . LEU A 1 89 ? 9.304 -1.730 -12.654 1.00 87.00 89 LEU A CA 1
ATOM 671 C C . LEU A 1 89 ? 9.149 -2.514 -11.349 1.00 87.00 89 LEU A C 1
ATOM 673 O O . LEU A 1 89 ? 8.252 -2.213 -10.567 1.00 87.00 89 LEU A O 1
ATOM 677 N N . TYR A 1 90 ? 10.032 -3.486 -11.087 1.00 88.31 90 TYR A N 1
ATOM 678 C CA . TYR A 1 90 ? 10.049 -4.199 -9.811 1.00 88.31 90 TYR A CA 1
ATOM 679 C C . TYR A 1 90 ? 10.368 -3.246 -8.660 1.00 88.31 90 TYR A C 1
ATOM 681 O O . TYR A 1 90 ? 9.665 -3.244 -7.653 1.00 88.31 90 TYR A O 1
ATOM 689 N N . SER A 1 91 ? 11.396 -2.410 -8.820 1.00 86.94 91 SER A N 1
ATOM 690 C CA . SER A 1 91 ? 11.799 -1.442 -7.798 1.00 86.94 91 SER A CA 1
ATOM 691 C C . SER A 1 91 ? 10.680 -0.446 -7.492 1.00 86.94 91 SER A C 1
ATOM 693 O O . SER A 1 91 ? 10.385 -0.198 -6.325 1.00 86.94 91 SER A O 1
ATOM 695 N N . THR A 1 92 ? 10.009 0.080 -8.521 1.00 88.00 92 THR A N 1
ATOM 696 C CA . THR A 1 92 ? 8.860 0.980 -8.346 1.00 88.00 92 THR A CA 1
ATOM 697 C C . THR A 1 92 ? 7.681 0.275 -7.683 1.00 88.00 92 THR A C 1
ATOM 699 O O . THR A 1 92 ? 7.105 0.816 -6.743 1.00 88.00 92 THR A O 1
ATOM 702 N N . TRP A 1 93 ? 7.335 -0.937 -8.128 1.00 90.06 93 TRP A N 1
ATOM 703 C CA . TRP A 1 93 ? 6.249 -1.713 -7.530 1.00 90.06 93 TRP A CA 1
ATOM 704 C C . TRP A 1 93 ? 6.514 -1.990 -6.049 1.00 90.06 93 TRP A C 1
ATOM 706 O O . TRP A 1 93 ? 5.643 -1.743 -5.221 1.00 90.06 93 TRP A O 1
ATOM 716 N N . MET A 1 94 ? 7.733 -2.422 -5.713 1.00 88.94 94 MET A N 1
ATOM 717 C CA . MET A 1 94 ? 8.143 -2.728 -4.342 1.00 88.94 94 MET A CA 1
ATOM 718 C C . MET A 1 94 ? 8.108 -1.482 -3.454 1.00 88.94 94 MET A C 1
ATOM 720 O O . MET A 1 94 ? 7.631 -1.547 -2.327 1.00 88.94 94 MET A O 1
ATOM 724 N N . LEU A 1 95 ? 8.579 -0.339 -3.962 1.00 88.62 95 LEU A N 1
ATOM 725 C CA . LEU A 1 95 ? 8.523 0.931 -3.240 1.00 88.62 95 LEU A CA 1
ATOM 726 C C . LEU A 1 95 ? 7.076 1.302 -2.887 1.00 88.62 95 LEU A C 1
ATOM 728 O O . LEU A 1 95 ? 6.787 1.643 -1.741 1.00 88.62 95 LEU A O 1
ATOM 732 N N . ILE A 1 96 ? 6.172 1.230 -3.869 1.00 89.44 96 ILE A N 1
ATOM 733 C CA . ILE A 1 96 ? 4.758 1.557 -3.671 1.00 89.44 96 ILE A CA 1
ATOM 734 C C . ILE A 1 96 ? 4.131 0.580 -2.672 1.00 89.44 96 ILE A C 1
ATOM 736 O O . ILE A 1 96 ? 3.568 1.029 -1.677 1.00 89.44 96 ILE A O 1
ATOM 740 N N . ASP A 1 97 ? 4.291 -0.729 -2.880 1.00 89.56 97 ASP A N 1
ATOM 741 C CA . ASP A 1 97 ? 3.744 -1.765 -1.996 1.00 89.56 97 ASP A CA 1
ATOM 742 C C . ASP A 1 97 ? 4.202 -1.584 -0.539 1.00 89.56 97 ASP A C 1
ATOM 744 O O . ASP A 1 97 ? 3.374 -1.600 0.365 1.00 89.56 97 ASP A O 1
ATOM 748 N N . GLN A 1 98 ? 5.484 -1.309 -0.282 1.00 88.94 98 GLN A N 1
ATOM 749 C CA . GLN A 1 98 ? 5.972 -1.136 1.093 1.00 88.94 98 GLN A CA 1
ATOM 750 C C . GLN A 1 98 ? 5.456 0.134 1.770 1.00 88.94 98 GLN A C 1
ATOM 752 O O . GLN A 1 98 ? 5.185 0.136 2.975 1.00 88.94 98 GL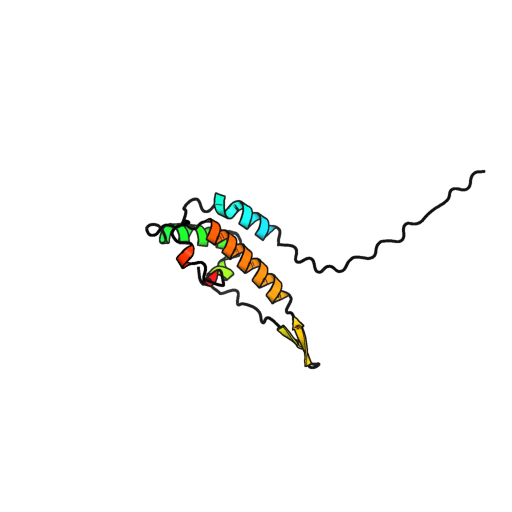N A O 1
ATOM 757 N N . HIS A 1 99 ? 5.291 1.222 1.020 1.00 89.25 99 HIS A N 1
ATOM 758 C CA . HIS A 1 99 ? 4.670 2.432 1.551 1.00 89.25 99 HIS A CA 1
ATOM 759 C C . HIS A 1 99 ? 3.185 2.226 1.858 1.00 89.25 99 HIS A C 1
ATOM 761 O O . HIS A 1 99 ? 2.712 2.699 2.893 1.00 89.25 99 HIS A O 1
ATOM 767 N N . LEU A 1 100 ? 2.461 1.499 1.003 1.00 88.88 100 LEU A N 1
ATOM 768 C CA . LEU A 1 100 ? 1.065 1.145 1.246 1.00 88.88 100 LEU A CA 1
ATOM 769 C C . LEU A 1 100 ? 0.939 0.230 2.468 1.00 88.88 100 LEU A C 1
ATOM 771 O O . LEU A 1 100 ? 0.166 0.543 3.369 1.00 88.88 100 LEU A O 1
ATOM 775 N N . ALA A 1 101 ? 1.761 -0.815 2.575 1.00 87.25 101 ALA A N 1
ATOM 776 C CA . ALA A 1 101 ? 1.808 -1.680 3.750 1.00 87.25 101 ALA A CA 1
ATOM 777 C C . ALA A 1 101 ? 2.085 -0.872 5.030 1.00 87.25 101 ALA A C 1
ATOM 779 O O . ALA A 1 101 ? 1.344 -0.976 6.007 1.00 87.25 101 ALA A O 1
ATOM 780 N N . SER A 1 102 ? 3.082 0.019 5.008 1.00 86.25 102 SER A N 1
ATOM 781 C CA . SER A 1 102 ? 3.402 0.913 6.136 1.00 86.25 102 SER A CA 1
ATOM 782 C C . SER A 1 102 ? 2.220 1.805 6.533 1.00 86.25 102 SER A C 1
ATOM 784 O O . SER A 1 102 ? 1.943 2.001 7.719 1.00 86.25 102 SER A O 1
ATOM 786 N N . ALA A 1 103 ? 1.496 2.332 5.544 1.00 86.88 103 ALA A N 1
ATOM 787 C CA . ALA A 1 103 ? 0.296 3.129 5.753 1.00 86.88 103 ALA A CA 1
ATOM 788 C C . ALA A 1 103 ? -0.816 2.303 6.424 1.00 86.88 103 ALA A C 1
ATOM 790 O O . ALA A 1 103 ? -1.407 2.772 7.398 1.00 86.88 103 ALA A O 1
ATOM 791 N N . ILE A 1 104 ? -1.039 1.061 5.981 1.00 86.62 104 ILE A N 1
ATOM 792 C CA . ILE A 1 104 ? -2.022 0.135 6.563 1.00 86.62 104 ILE A CA 1
ATOM 793 C C . ILE A 1 104 ? -1.649 -0.226 8.002 1.00 86.62 104 ILE A C 1
ATOM 795 O O . ILE A 1 104 ? -2.491 -0.077 8.888 1.00 86.62 104 ILE A O 1
ATOM 799 N N . TYR A 1 105 ? -0.391 -0.599 8.268 1.00 85.06 105 TYR A N 1
ATOM 800 C CA . TYR A 1 105 ? 0.108 -0.878 9.622 1.00 85.06 105 TYR A CA 1
ATOM 801 C C . TYR A 1 105 ? -0.172 0.269 10.590 1.00 85.06 105 TYR A C 1
ATOM 803 O O . TYR A 1 105 ? -0.506 0.052 11.753 1.00 85.06 105 TYR A O 1
ATOM 811 N N . SER A 1 106 ? -0.112 1.503 10.096 1.00 84.19 106 SER A N 1
ATOM 812 C CA . SER A 1 106 ? -0.380 2.693 10.893 1.00 84.19 106 SER A CA 1
ATOM 813 C C . SER A 1 106 ? -1.850 2.859 11.320 1.00 84.19 106 SER A C 1
ATOM 815 O O . SER A 1 106 ? -2.128 3.632 12.237 1.00 84.19 106 SER A O 1
ATOM 817 N N . THR A 1 107 ? -2.771 2.123 10.688 1.00 85.50 107 THR A N 1
ATOM 818 C CA . THR A 1 107 ? -4.215 2.094 10.987 1.00 85.50 107 THR A CA 1
ATOM 819 C C . THR A 1 107 ? -4.632 0.885 11.831 1.00 85.50 107 THR A C 1
ATOM 821 O O . THR A 1 107 ? -5.803 0.754 12.181 1.00 85.50 107 THR A O 1
ATOM 824 N N . ILE A 1 108 ? -3.697 -0.004 12.175 1.00 85.25 108 ILE A N 1
ATOM 825 C CA . ILE A 1 108 ? -3.963 -1.219 12.949 1.00 85.25 108 ILE A CA 1
ATOM 826 C C . ILE A 1 108 ? -3.692 -0.966 14.439 1.00 85.25 108 ILE A C 1
ATOM 828 O O . ILE A 1 108 ? -2.805 -0.189 14.800 1.00 85.25 108 ILE A O 1
ATOM 832 N N . SER A 1 109 ? -4.468 -1.583 15.339 1.00 83.75 109 SER A N 1
ATOM 833 C CA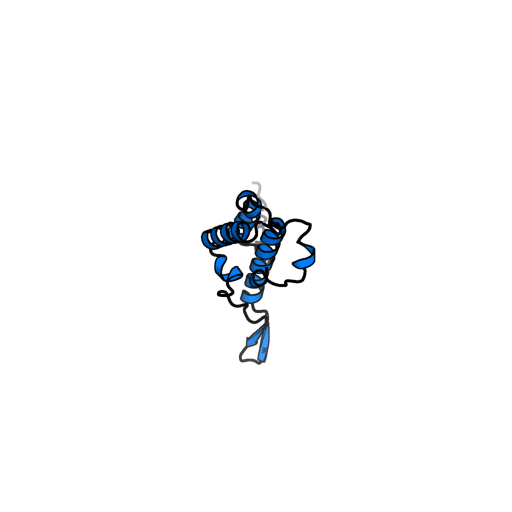 . SER A 1 109 ? -4.184 -1.510 16.775 1.00 83.75 109 SER A CA 1
ATOM 834 C C . SER A 1 109 ? -2.882 -2.230 17.124 1.00 83.75 109 SER A C 1
ATOM 836 O O . SER A 1 109 ? -2.584 -3.308 16.611 1.00 83.75 109 SER A O 1
ATOM 838 N N . ALA A 1 110 ? -2.120 -1.685 18.077 1.00 79.75 110 ALA A N 1
ATOM 839 C CA . ALA A 1 110 ? -0.859 -2.290 18.515 1.00 79.75 110 ALA A CA 1
ATOM 840 C C . ALA A 1 110 ? -1.018 -3.745 19.001 1.00 79.75 110 ALA A C 1
ATOM 842 O O . ALA A 1 110 ? -0.099 -4.546 18.870 1.00 79.75 110 ALA A O 1
ATOM 843 N N . SER A 1 111 ? -2.202 -4.100 19.507 1.00 80.38 111 SER A N 1
ATOM 844 C CA . SER A 1 111 ? -2.556 -5.460 19.923 1.00 80.38 111 SER A CA 1
ATOM 845 C C . SER A 1 111 ? -2.656 -6.468 18.774 1.00 80.38 111 SER A C 1
ATOM 847 O O . SER A 1 111 ? -2.517 -7.662 19.022 1.00 80.38 111 SER A O 1
ATOM 849 N N . LEU A 1 112 ? -2.900 -6.012 17.542 1.00 79.62 112 LEU A N 1
ATOM 850 C CA . LEU A 1 112 ? -3.042 -6.862 16.358 1.00 79.62 112 LEU A CA 1
ATOM 851 C C . LEU A 1 112 ? -1.791 -6.869 15.469 1.00 79.62 112 LEU A C 1
ATOM 853 O O . LEU A 1 112 ? -1.606 -7.811 14.703 1.00 79.62 112 LEU A O 1
ATOM 857 N N . LEU A 1 113 ? -0.896 -5.882 15.612 1.00 79.12 113 LEU A N 1
ATOM 858 C CA . LEU A 1 113 ? 0.358 -5.808 14.851 1.00 79.12 113 LEU A CA 1
ATOM 859 C C . LEU A 1 113 ? 1.186 -7.111 14.878 1.00 79.12 113 LEU A C 1
ATOM 861 O O . LEU A 1 113 ? 1.587 -7.548 13.801 1.00 79.12 113 LEU A O 1
ATOM 865 N N . PRO A 1 114 ? 1.400 -7.795 16.025 1.00 79.31 114 PRO A N 1
ATOM 866 C CA . PRO A 1 114 ? 2.192 -9.031 16.066 1.00 79.31 114 PRO A CA 1
ATOM 867 C C . PRO A 1 114 ? 1.682 -10.151 15.153 1.00 79.31 114 PRO A C 1
ATOM 869 O O . PRO A 1 114 ? 2.465 -10.995 14.730 1.00 79.31 114 PRO A O 1
ATOM 872 N N . TYR A 1 115 ? 0.387 -10.153 14.833 1.00 76.31 115 TYR A N 1
ATOM 873 C CA . TYR A 1 115 ? -0.238 -11.172 13.990 1.00 76.31 115 TYR A CA 1
ATOM 874 C C . TYR A 1 115 ? -0.106 -10.869 12.491 1.00 76.31 115 TYR A C 1
ATOM 876 O O . TYR A 1 115 ? -0.306 -11.758 11.671 1.00 76.31 115 TYR A O 1
ATOM 884 N N . ILE A 1 116 ? 0.229 -9.624 12.140 1.00 73.19 116 ILE A N 1
ATOM 885 C CA . ILE A 1 116 ? 0.196 -9.093 10.769 1.00 73.19 116 ILE A CA 1
ATOM 886 C C . ILE A 1 116 ? 1.621 -8.766 10.283 1.00 73.19 116 ILE A C 1
ATOM 888 O O . ILE A 1 116 ? 1.878 -8.772 9.089 1.00 73.19 116 ILE A O 1
ATOM 892 N N . LEU A 1 117 ? 2.589 -8.587 11.192 1.00 70.19 117 LEU A N 1
ATOM 893 C CA . LEU A 1 117 ? 3.990 -8.246 10.882 1.00 70.19 117 LEU A CA 1
ATOM 894 C C . LEU A 1 117 ? 4.733 -9.244 9.973 1.00 70.19 117 LEU A C 1
ATOM 896 O O . LEU A 1 117 ? 5.738 -8.872 9.375 1.00 70.19 117 LEU A O 1
ATOM 900 N N . ASN A 1 118 ? 4.265 -10.489 9.856 1.00 69.81 118 ASN A N 1
ATOM 901 C CA . ASN A 1 118 ? 4.889 -11.499 8.989 1.00 69.81 118 ASN A CA 1
ATOM 902 C C . ASN A 1 118 ? 4.416 -11.424 7.525 1.00 69.81 118 ASN A C 1
ATOM 904 O O . ASN A 1 118 ? 4.800 -12.264 6.713 1.00 69.81 118 ASN A O 1
ATOM 908 N N . LEU A 1 119 ? 3.558 -10.461 7.183 1.00 73.50 119 LEU A N 1
ATOM 909 C CA . LEU A 1 119 ? 2.982 -10.333 5.851 1.00 73.50 119 LEU A CA 1
ATOM 910 C C . LEU A 1 119 ? 3.869 -9.423 4.992 1.00 73.50 119 LEU A C 1
ATOM 912 O O . LEU A 1 119 ? 4.034 -8.236 5.269 1.00 73.50 119 LEU A O 1
ATOM 916 N N . GLU A 1 120 ? 4.455 -10.002 3.941 1.00 68.50 120 GLU A N 1
ATOM 917 C CA . GLU A 1 120 ? 5.460 -9.332 3.099 1.00 68.50 120 GLU A CA 1
ATOM 918 C C . GLU A 1 120 ? 4.880 -8.345 2.070 1.00 68.50 120 GLU A C 1
ATOM 920 O O . GLU A 1 120 ? 5.636 -7.583 1.470 1.00 68.50 120 GLU A O 1
ATOM 925 N N . SER A 1 121 ? 3.566 -8.361 1.826 1.00 73.44 121 SER A N 1
ATOM 926 C CA . SER A 1 121 ? 2.917 -7.504 0.824 1.00 73.44 121 SER A CA 1
ATOM 927 C C . SER A 1 121 ? 1.555 -7.029 1.302 1.00 73.44 121 SER A C 1
ATOM 929 O O . SER A 1 121 ? 0.859 -7.749 2.019 1.00 73.44 121 SER A O 1
ATOM 931 N N . THR A 1 122 ? 1.172 -5.843 0.831 1.00 67.00 122 THR A N 1
ATOM 932 C CA . THR A 1 122 ? -0.133 -5.211 1.053 1.00 67.00 122 THR A CA 1
ATOM 933 C C . THR A 1 122 ? -1.301 -6.152 0.760 1.00 67.00 122 THR A C 1
ATOM 935 O O . THR A 1 122 ? -2.284 -6.136 1.488 1.00 67.00 122 THR A O 1
ATOM 938 N N . HIS A 1 123 ? -1.177 -7.010 -0.255 1.00 74.31 123 HIS A N 1
ATOM 939 C CA . HIS A 1 123 ? -2.203 -7.990 -0.618 1.00 74.31 123 HIS A CA 1
ATOM 940 C C . HIS A 1 123 ? -2.528 -8.997 0.499 1.00 74.31 123 HIS A C 1
ATOM 942 O O . HIS A 1 123 ? -3.642 -9.508 0.573 1.00 74.31 123 HIS A O 1
ATOM 948 N N . HIS A 1 124 ? -1.552 -9.315 1.351 1.00 69.75 124 HIS A N 1
ATOM 949 C CA . HIS A 1 124 ? -1.714 -10.331 2.386 1.00 69.75 124 HIS A CA 1
ATOM 950 C C . HIS A 1 124 ? -2.259 -9.773 3.711 1.00 69.75 124 HIS A C 1
ATOM 952 O O . HIS A 1 124 ? -2.563 -10.576 4.593 1.00 69.75 124 HIS A O 1
ATOM 958 N N . ILE A 1 125 ? -2.359 -8.441 3.847 1.00 63.94 125 ILE A N 1
ATOM 959 C CA . ILE A 1 125 ? -2.890 -7.723 5.022 1.00 63.94 125 ILE A CA 1
ATOM 960 C C . ILE A 1 125 ? -4.419 -7.648 4.957 1.00 63.94 125 ILE A C 1
ATOM 962 O O . ILE A 1 125 ? -5.056 -7.928 5.997 1.00 63.94 125 ILE A O 1
#

Foldseek 3Di:
DDDDDDDDDDDDPDDPPPPPDDDPLLVVLLVCLCVQQVAADDPVCVVVSVVSLCVSCVVSVNNCQQQVVPPQDDQWDQDPVRDIDGDVVNVNNLSSFVSSVVSNLVRYDPVCCVVCVVPSGNNSD

Radius of gyration: 22.07 Å; Cα contacts (8 Å, |Δi|>4): 99; chains: 1; bounding box: 56×64×46 Å

Sequence (125 aa):
MATSATSSPSGVSRDTSSEVCIPPQLKFFMANVKTMVTVQLTKDNHLIWKSQLLKLFTANNYEGYLTGDIAKPPKQLLSSDGSVTVNPLYSTWMLIDQHLASAIYSTISASLLPYILNLESTHHI

Solvent-accessible surface area (backbone atoms only — not comparable to full-atom values): 7769 Å² total; per-residue (Å²): 138,86,84,80,85,82,82,79,80,77,79,82,79,72,80,83,67,84,70,84,69,78,52,70,68,56,55,51,46,56,70,40,42,67,72,70,43,76,55,63,37,46,98,89,39,51,71,61,32,50,53,48,49,51,54,54,28,49,76,68,76,43,40,38,49,49,75,49,75,56,66,84,55,60,65,57,42,78,45,97,87,72,49,78,43,76,30,67,65,23,56,53,50,51,53,51,40,53,52,51,32,53,40,53,57,70,35,43,33,79,90,52,42,83,80,51,71,84,51,92,46,40,52,72,110